Protein AF-D5P2F2-F1 (afdb_monomer)

Organism: NCBI:txid525368

Mean predicted aligned error: 14.51 Å

Solvent-accessible surface area (backbone atoms only — not comparable to full-atom values): 8956 Å² total; per-residue (Å²): 141,85,79,77,65,66,65,58,54,56,53,54,52,54,58,58,54,58,64,62,68,77,64,78,76,79,91,73,81,92,69,82,74,87,63,53,101,43,103,81,42,63,61,71,89,74,62,82,62,80,92,57,83,82,70,81,74,79,83,92,72,83,58,89,46,70,68,53,37,14,48,52,46,10,54,54,50,60,75,76,50,90,49,61,46,78,78,38,77,71,31,70,43,78,36,74,86,54,36,46,60,41,82,50,46,66,48,37,20,72,71,74,38,75,64,60,13,62,74,40,63,92,63,69,84,59,61,33,57,46,76,47,49,25,45,98,89,49,128

pLDDT: mean 80.66, std 14.07, range [43.12, 95.25]

Radius of gyration: 26.87 Å; Cα contacts (8 Å, |Δi|>4): 112; chains: 1; bounding box: 52×60×78 Å

InterPro domains:
  IPR055797 DUF7373, N-terminal [PF24088] (62-138)

Sequence (139 aa):
MTRRARPLVAVGAAVLAVTVACSTTVAGTAVKAPGTEGSDGVDLGLLDVGNFPTAPRTPLGIAGDAMNGGWAEGRRLASAVVGPWEVDADLVNYAQIDSGVVKDTDAVNAELGAPLGDALGGHNLIAGFSSSRHTDKGR

Foldseek 3Di:
DPDPPVVVVVVVVVVVVVVVVVPDDDPDDDDDDQFDDDPVSDDPVPDDPDPDDPDDDDDPDDLPDQLSQQQVVQVVVVVVDDAPCNVPVQQPAFPPLQWGKQRALVSVCVNVNPPPSVVCVVVDPRTHTGHDTDHPVGD

Secondary structure (DSSP, 8-state):
--SSSHHHHHHHHHHHHHHHHT--------------SSTTS--GGG---TTS--SPPPP----SSHHHHHHHHHHHHHTTS--HHHH-TT--EE-SSSSEE--SHHHHHHHH-TTTTGGGTTS-----EE--EEBTTB-

Structure (mmCIF, N/CA/C/O backbone):
data_AF-D5P2F2-F1
#
_entry.id   AF-D5P2F2-F1
#
loop_
_atom_site.group_PDB
_atom_site.id
_atom_site.type_symbol
_atom_site.label_atom_id
_atom_site.label_alt_id
_atom_site.label_comp_id
_atom_site.label_asym_id
_atom_site.label_entity_id
_atom_site.label_seq_id
_atom_site.pdbx_PDB_ins_code
_atom_site.Cartn_x
_atom_site.Cartn_y
_atom_site.Cartn_z
_atom_site.occupancy
_atom_site.B_iso_or_equiv
_atom_site.auth_seq_id
_atom_site.auth_comp_id
_atom_site.auth_asym_id
_atom_site.auth_atom_id
_atom_site.pdbx_PDB_model_num
ATOM 1 N N . MET A 1 1 ? -11.646 -39.936 58.696 1.00 43.12 1 MET A N 1
ATOM 2 C CA . MET A 1 1 ? -11.085 -39.205 57.536 1.00 43.12 1 MET A CA 1
ATOM 3 C C . MET A 1 1 ? -12.200 -38.910 56.522 1.00 43.12 1 MET A C 1
ATOM 5 O O . MET A 1 1 ? -12.376 -39.696 55.612 1.00 43.12 1 MET A O 1
ATOM 9 N N . THR A 1 2 ? -13.007 -37.847 56.667 1.00 52.09 2 THR A N 1
ATOM 10 C CA . THR A 1 2 ? -14.145 -37.588 55.732 1.00 52.09 2 THR A CA 1
ATOM 11 C C . THR A 1 2 ? -14.508 -36.101 55.541 1.00 52.09 2 THR A C 1
ATOM 13 O O . THR A 1 2 ? -15.616 -35.781 55.126 1.00 52.09 2 THR A O 1
ATOM 16 N N . ARG A 1 3 ? -13.600 -35.147 55.806 1.00 53.50 3 ARG A N 1
ATOM 17 C CA . ARG A 1 3 ? -13.905 -33.696 55.687 1.00 53.50 3 ARG A CA 1
ATOM 18 C C . ARG A 1 3 ? -13.285 -32.966 54.485 1.00 53.50 3 ARG A C 1
ATOM 20 O O . ARG A 1 3 ? -13.535 -31.779 54.328 1.00 53.50 3 ARG A O 1
ATOM 27 N N . ARG A 1 4 ? -12.535 -33.647 53.607 1.00 51.62 4 ARG A N 1
ATOM 28 C CA . ARG A 1 4 ? -11.854 -33.014 52.451 1.00 51.62 4 ARG A CA 1
ATOM 29 C C . ARG A 1 4 ? -12.618 -33.057 51.118 1.00 51.62 4 ARG A C 1
ATOM 31 O O . ARG A 1 4 ? -12.195 -32.395 50.183 1.00 51.62 4 ARG A O 1
ATOM 38 N N . ALA A 1 5 ? -13.743 -33.771 51.025 1.00 51.12 5 ALA A N 1
ATOM 39 C CA . ALA A 1 5 ? -14.496 -33.911 49.767 1.00 51.12 5 ALA A CA 1
ATOM 40 C C . ALA A 1 5 ? -15.486 -32.758 49.486 1.00 51.12 5 ALA A C 1
ATOM 42 O O . ALA A 1 5 ? -15.812 -32.487 48.336 1.00 51.12 5 ALA A O 1
ATOM 43 N N . ARG A 1 6 ? -15.944 -32.041 50.523 1.00 50.31 6 ARG A N 1
ATOM 44 C CA . ARG A 1 6 ? -16.920 -30.940 50.399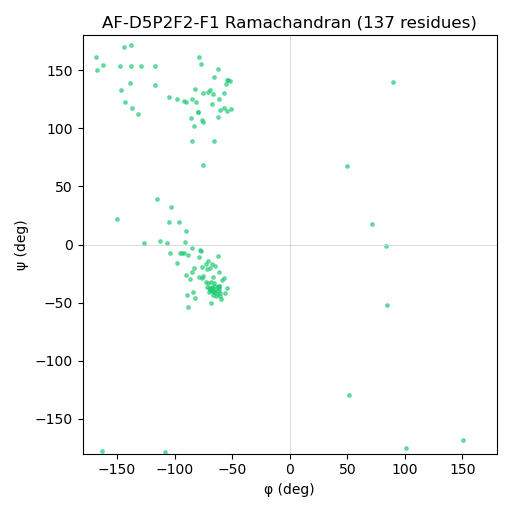 1.00 50.31 6 ARG A CA 1
ATOM 45 C C . ARG A 1 6 ? -16.432 -29.674 49.663 1.00 50.31 6 ARG A C 1
ATOM 47 O O . ARG A 1 6 ? -17.236 -29.134 48.909 1.00 50.31 6 ARG A O 1
ATOM 54 N N . PRO A 1 7 ? -15.184 -29.180 49.821 1.00 51.62 7 PRO A N 1
ATOM 55 C CA . PRO A 1 7 ? -14.770 -27.945 49.148 1.00 51.62 7 PRO A CA 1
ATOM 56 C C . PRO A 1 7 ? -14.493 -28.148 47.651 1.00 51.62 7 PRO A C 1
ATOM 58 O O . PRO A 1 7 ? -14.674 -27.223 46.870 1.00 51.62 7 PRO A O 1
ATOM 61 N N . LEU A 1 8 ? -14.115 -29.362 47.231 1.00 52.88 8 LEU A N 1
ATOM 62 C CA . LEU A 1 8 ? -13.812 -29.677 45.829 1.00 52.88 8 LEU A CA 1
ATOM 63 C C . LEU A 1 8 ? -15.070 -29.715 44.947 1.00 52.88 8 LEU A C 1
ATOM 65 O O . LEU A 1 8 ? -15.041 -29.246 43.814 1.00 52.88 8 LEU A O 1
ATOM 69 N N . VAL A 1 9 ? -16.192 -30.204 45.484 1.00 58.28 9 VAL A N 1
ATOM 70 C CA . VAL A 1 9 ? -17.476 -30.245 44.762 1.00 58.28 9 VAL A CA 1
ATOM 71 C C . VAL A 1 9 ? -18.059 -28.839 44.574 1.00 58.28 9 VAL A C 1
ATOM 73 O O . VAL A 1 9 ? -18.594 -28.532 43.512 1.00 58.28 9 VAL A O 1
ATOM 76 N N . ALA A 1 10 ? -17.910 -27.962 45.572 1.00 56.91 10 ALA A N 1
ATOM 77 C CA . ALA A 1 10 ? -18.403 -26.586 45.499 1.00 56.91 10 ALA A CA 1
ATOM 78 C C . ALA A 1 10 ? -17.632 -25.731 44.474 1.00 56.91 10 ALA A C 1
ATOM 80 O O . ALA A 1 10 ? -18.241 -24.949 43.747 1.00 56.91 10 ALA A O 1
ATOM 81 N N . VAL A 1 11 ? -16.310 -25.913 44.371 1.00 60.09 11 VAL A N 1
ATOM 82 C CA . VAL A 1 11 ? -15.475 -25.196 43.390 1.00 60.09 11 VAL A CA 1
ATOM 83 C C . VAL A 1 11 ? -15.760 -25.669 41.960 1.00 60.09 11 VAL A C 1
ATOM 85 O O . VAL A 1 11 ? -15.889 -24.841 41.062 1.00 60.09 11 VAL A O 1
ATOM 88 N N . GLY A 1 12 ? -15.935 -26.977 41.743 1.00 59.53 12 GLY A N 1
ATOM 89 C CA . GLY A 1 12 ? -16.270 -27.516 40.419 1.00 59.53 12 GLY A CA 1
ATOM 90 C C . GLY A 1 12 ? -17.616 -27.018 39.880 1.00 59.53 12 GLY A C 1
ATOM 91 O O . GLY A 1 12 ? -17.722 -26.672 38.704 1.00 59.53 12 GLY A O 1
ATOM 92 N N . ALA A 1 13 ? -18.629 -26.908 40.745 1.00 60.62 13 ALA A N 1
ATOM 93 C CA . ALA A 1 13 ? -19.944 -26.392 40.364 1.00 60.62 13 ALA A CA 1
ATOM 94 C C . ALA A 1 13 ? -19.914 -24.896 39.995 1.00 60.62 13 ALA A C 1
ATOM 96 O O . ALA A 1 13 ? -20.598 -24.480 39.061 1.00 60.62 13 ALA A O 1
ATOM 97 N N . ALA A 1 14 ? -19.094 -24.094 40.682 1.00 60.50 14 ALA A N 1
ATOM 98 C CA . ALA A 1 14 ? -18.948 -22.669 40.388 1.00 60.50 14 ALA A CA 1
ATOM 99 C C . ALA A 1 14 ? -18.265 -22.417 39.031 1.00 60.50 14 ALA A C 1
ATOM 101 O O . ALA A 1 14 ? -18.699 -21.547 38.280 1.00 60.50 14 ALA A O 1
ATOM 102 N N . VAL A 1 15 ? -17.246 -23.210 38.679 1.00 60.34 15 VAL A N 1
ATOM 103 C CA . VAL A 1 15 ? -16.547 -23.091 37.385 1.00 60.34 15 VAL A CA 1
ATOM 104 C C . VAL A 1 15 ? -17.468 -23.449 36.212 1.00 60.34 15 VAL A C 1
ATOM 106 O O . VAL A 1 15 ? -17.459 -22.752 35.201 1.00 60.34 15 VAL A O 1
ATOM 109 N N . LEU A 1 16 ? -18.312 -24.476 36.355 1.00 60.00 16 LEU A N 1
ATOM 110 C CA . LEU A 1 16 ? -19.293 -24.854 35.328 1.00 60.00 16 LEU A CA 1
ATOM 111 C C . LEU A 1 16 ? -20.419 -23.819 35.163 1.00 60.00 16 LEU A C 1
ATOM 113 O O . LEU A 1 16 ? -20.914 -23.627 34.058 1.00 60.00 16 LEU A O 1
ATOM 117 N N . ALA A 1 17 ? -20.822 -23.130 36.234 1.00 60.28 17 ALA A N 1
ATOM 118 C CA . ALA A 1 17 ? -21.858 -22.099 36.152 1.00 60.28 17 ALA A CA 1
ATOM 119 C C . ALA A 1 17 ? -21.381 -20.832 35.413 1.00 60.28 17 ALA A C 1
ATOM 121 O O . ALA A 1 17 ? -22.165 -20.199 34.706 1.00 60.28 17 ALA A O 1
ATOM 122 N N . VAL A 1 18 ? -20.095 -20.479 35.533 1.00 60.09 18 VAL A N 1
ATOM 123 C CA . VAL A 1 18 ? -19.513 -19.294 34.875 1.00 60.09 18 VAL A CA 1
ATOM 124 C C . VAL A 1 18 ? -19.343 -19.498 33.364 1.00 60.09 18 VAL A C 1
ATOM 126 O O . VAL A 1 18 ? -19.514 -18.550 32.604 1.00 60.09 18 VAL A O 1
ATOM 129 N N . THR A 1 19 ? -19.076 -20.721 32.893 1.00 60.25 19 THR A N 1
ATOM 130 C CA . THR A 1 19 ? -18.881 -20.982 31.453 1.00 60.25 19 THR A CA 1
ATOM 131 C C . THR A 1 19 ? -20.186 -21.001 30.653 1.00 60.25 19 THR A C 1
ATOM 133 O O . THR A 1 19 ? -20.189 -20.625 29.482 1.00 60.25 19 THR A O 1
ATOM 136 N N . VAL A 1 20 ? -21.313 -21.372 31.271 1.00 59.41 20 VAL A N 1
ATOM 137 C CA . VAL A 1 20 ? -22.633 -21.380 30.608 1.00 59.41 20 VAL A CA 1
ATOM 138 C C . VAL A 1 20 ? -23.234 -19.969 30.521 1.00 59.41 20 VAL A C 1
ATOM 140 O O . VAL A 1 20 ? -23.960 -19.663 29.579 1.00 59.41 20 VAL A O 1
ATOM 143 N N . ALA A 1 21 ? -22.887 -19.068 31.445 1.00 56.28 21 ALA A N 1
ATOM 144 C CA . ALA A 1 21 ? -23.433 -17.709 31.482 1.00 56.28 21 ALA A CA 1
ATOM 145 C C . ALA A 1 21 ? -22.918 -16.783 30.360 1.00 56.28 21 ALA A C 1
ATOM 147 O O . ALA A 1 21 ? -23.579 -15.801 30.033 1.00 56.28 21 ALA A O 1
ATOM 148 N N . CYS A 1 22 ? -21.770 -17.087 29.747 1.00 61.09 22 CYS A N 1
ATOM 149 C CA . CYS A 1 22 ? -21.187 -16.266 28.678 1.00 61.09 22 CYS A CA 1
ATOM 150 C C . CYS A 1 22 ? -21.621 -16.673 27.258 1.00 61.09 22 CYS A C 1
ATOM 152 O O . CYS A 1 22 ? -21.152 -16.077 26.294 1.00 61.09 22 CYS A O 1
ATOM 154 N N . SER A 1 23 ? -22.491 -17.678 27.107 1.00 58.16 23 SER A N 1
ATOM 155 C CA . SER A 1 23 ? -22.932 -18.195 25.799 1.00 58.16 23 SER A CA 1
ATOM 156 C C . SER A 1 23 ? -24.427 -17.976 25.546 1.00 58.16 23 SER A C 1
ATOM 158 O O . SER A 1 23 ? -25.117 -18.820 24.976 1.00 58.16 23 SER A O 1
ATOM 160 N N . THR A 1 24 ? -24.952 -16.817 25.946 1.00 64.12 24 THR A N 1
ATOM 161 C CA . THR A 1 24 ? -26.302 -16.413 25.550 1.00 64.12 24 THR A CA 1
ATOM 162 C C . THR A 1 24 ? -26.282 -15.964 24.089 1.00 64.12 24 THR A C 1
ATOM 164 O O . THR A 1 24 ? -25.790 -14.895 23.737 1.00 64.12 24 THR A O 1
ATOM 167 N N . THR A 1 25 ? -26.810 -16.805 23.203 1.00 66.19 25 THR A N 1
ATOM 168 C CA . THR A 1 25 ? -27.133 -16.390 21.836 1.00 66.19 25 THR A CA 1
ATOM 169 C C . THR A 1 25 ? -28.569 -15.883 21.831 1.00 66.19 25 THR A C 1
ATOM 171 O O . THR A 1 25 ? -29.495 -16.584 22.240 1.00 66.19 25 THR A O 1
ATOM 174 N N . VAL A 1 26 ? -28.774 -14.636 21.412 1.00 70.94 26 VAL A N 1
ATOM 175 C CA . VAL A 1 26 ? -30.121 -14.143 21.118 1.00 70.94 26 VAL A CA 1
ATOM 176 C C . VAL A 1 26 ? -30.474 -14.666 19.734 1.00 70.94 26 VAL A C 1
ATOM 178 O O . VAL A 1 26 ? -29.835 -14.296 18.750 1.00 70.94 26 VAL A O 1
ATOM 181 N N . ALA A 1 27 ? -31.467 -15.551 19.653 1.00 74.06 27 ALA A N 1
ATOM 182 C CA . ALA A 1 27 ? -32.031 -15.945 18.371 1.00 74.06 27 ALA A CA 1
ATOM 183 C C . ALA A 1 27 ? -32.644 -14.699 17.715 1.00 74.06 27 ALA A C 1
ATOM 185 O O . ALA A 1 27 ? -33.642 -14.161 18.191 1.00 74.06 27 ALA A O 1
ATOM 186 N N . GLY A 1 28 ? -32.018 -14.220 16.646 1.00 73.31 28 GLY A N 1
ATOM 187 C CA . GLY A 1 28 ? -32.466 -13.060 15.893 1.00 73.31 28 GLY A CA 1
ATOM 188 C C . GLY A 1 28 ? -32.122 -13.237 14.425 1.00 73.31 28 GLY A C 1
ATOM 189 O O . GLY A 1 28 ? -31.009 -13.622 14.076 1.00 73.31 28 GLY A O 1
ATOM 190 N N . THR A 1 29 ? -33.085 -12.975 13.550 1.00 75.75 29 THR A N 1
ATOM 191 C CA . THR A 1 29 ? -32.822 -12.812 12.121 1.00 75.75 29 THR A CA 1
ATOM 192 C C . THR A 1 29 ? -32.417 -11.366 11.886 1.00 75.75 29 THR A C 1
ATOM 194 O O . THR A 1 29 ? -33.168 -10.465 12.258 1.00 75.75 29 THR A O 1
ATOM 197 N N . ALA A 1 30 ? -31.255 -11.125 11.277 1.00 73.06 30 ALA A N 1
ATOM 198 C CA . ALA A 1 30 ? -30.870 -9.777 10.875 1.00 73.06 30 ALA A CA 1
ATOM 199 C C . ALA A 1 30 ? -31.903 -9.235 9.873 1.00 73.06 30 ALA A C 1
ATOM 201 O O . ALA A 1 30 ? -32.071 -9.785 8.785 1.00 73.06 30 ALA A O 1
ATOM 202 N N . VAL A 1 31 ? -32.612 -8.172 10.250 1.00 74.94 31 VAL A N 1
ATOM 203 C CA . VAL A 1 31 ? -33.533 -7.451 9.366 1.00 74.94 31 VAL A CA 1
ATOM 204 C C . VAL A 1 31 ? -32.841 -6.155 8.968 1.00 74.94 31 VAL A C 1
ATOM 206 O O . VAL A 1 31 ? -32.375 -5.420 9.838 1.00 74.94 31 VAL A O 1
ATOM 209 N N . LYS A 1 32 ? -32.745 -5.874 7.661 1.00 65.31 32 LYS A N 1
ATOM 210 C CA . LYS A 1 32 ? -32.274 -4.562 7.195 1.00 65.31 32 LYS A CA 1
ATOM 211 C C . LYS A 1 32 ? -33.180 -3.486 7.785 1.00 65.31 32 LYS A C 1
ATOM 213 O O . LYS A 1 32 ? -34.401 -3.591 7.670 1.00 65.31 32 LYS A O 1
ATOM 218 N N . ALA A 1 33 ? -32.585 -2.458 8.386 1.00 68.00 33 ALA A N 1
ATOM 219 C CA . ALA A 1 33 ? -33.330 -1.259 8.738 1.00 68.00 33 ALA A CA 1
ATOM 220 C C . ALA A 1 33 ? -34.048 -0.729 7.478 1.00 68.00 33 ALA A C 1
ATOM 222 O O . ALA A 1 33 ? -33.475 -0.820 6.385 1.00 68.00 33 ALA A O 1
ATOM 223 N N . PRO A 1 34 ? -35.291 -0.224 7.587 1.00 68.62 34 PRO A N 1
ATOM 224 C CA . PRO A 1 34 ? -35.951 0.447 6.473 1.00 68.62 34 PRO A CA 1
ATOM 225 C C . PRO A 1 34 ? -35.039 1.574 5.975 1.00 68.62 34 PRO A C 1
ATOM 227 O O . PRO A 1 34 ? -34.730 2.484 6.738 1.00 68.62 34 PRO A O 1
ATOM 230 N N . GLY A 1 35 ? -34.541 1.472 4.741 1.00 63.34 35 GLY A N 1
ATOM 231 C CA . GLY A 1 35 ? -33.611 2.460 4.196 1.00 63.34 35 GLY A CA 1
ATOM 232 C C . GLY A 1 35 ? -34.298 3.812 4.020 1.00 63.34 35 GLY A C 1
ATOM 233 O O . GLY A 1 35 ? -35.376 3.882 3.430 1.00 63.34 35 GLY A O 1
ATOM 234 N N . THR A 1 36 ? -33.688 4.877 4.529 1.00 65.50 36 THR A N 1
ATOM 235 C CA . THR A 1 36 ? -34.007 6.262 4.165 1.00 65.50 36 THR A CA 1
ATOM 236 C C . THR A 1 36 ? -33.400 6.600 2.799 1.00 65.50 36 THR A C 1
ATOM 238 O O . THR A 1 36 ? -32.457 5.950 2.345 1.00 65.50 36 THR A O 1
ATOM 241 N N . GLU A 1 37 ? -33.992 7.576 2.102 1.00 60.31 37 GLU A N 1
ATOM 242 C CA . GLU A 1 37 ? -33.661 7.935 0.715 1.00 60.31 37 GLU A CA 1
ATOM 243 C C . GLU A 1 37 ? -32.231 8.498 0.581 1.00 60.31 37 GLU A C 1
ATOM 245 O O . GLU A 1 37 ? -31.994 9.699 0.663 1.00 60.31 37 GLU A O 1
ATOM 250 N N . GLY A 1 38 ? -31.268 7.605 0.361 1.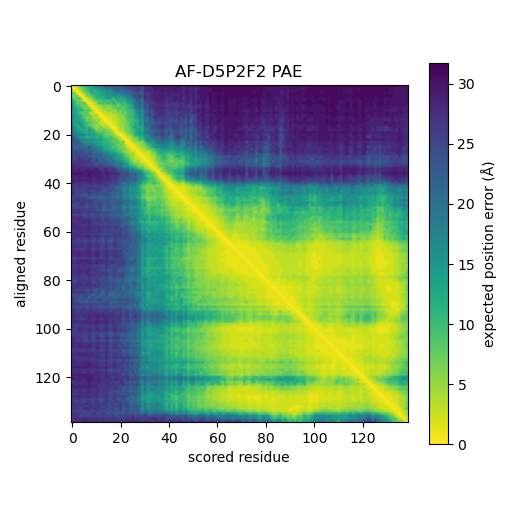00 59.59 38 GLY A N 1
ATOM 251 C CA . GLY A 1 38 ? -29.909 7.884 -0.101 1.00 59.59 38 GLY A CA 1
ATOM 252 C C . GLY A 1 38 ? -29.592 6.989 -1.298 1.00 59.59 38 GLY A C 1
ATOM 253 O O . GLY A 1 38 ? -30.175 5.913 -1.438 1.00 59.59 38 GLY A O 1
ATOM 254 N N . SER A 1 39 ? -28.685 7.408 -2.184 1.00 63.38 39 SER A N 1
ATOM 255 C CA . SER A 1 39 ? -28.402 6.701 -3.447 1.00 63.38 39 SER A CA 1
ATOM 256 C C . SER A 1 39 ? -27.860 5.269 -3.287 1.00 63.38 39 SER A C 1
ATOM 258 O O . SER A 1 39 ? -27.792 4.538 -4.271 1.00 63.38 39 SER A O 1
ATOM 260 N N . ASP A 1 40 ? -27.502 4.858 -2.069 1.00 70.31 40 ASP A N 1
ATOM 261 C CA . ASP A 1 40 ? -27.038 3.518 -1.688 1.00 70.31 40 ASP A CA 1
ATOM 262 C C . ASP A 1 40 ? -27.830 2.891 -0.514 1.00 70.31 40 ASP A C 1
ATOM 264 O O . ASP A 1 40 ? -27.539 1.766 -0.101 1.00 70.31 40 ASP A O 1
ATOM 268 N N . GLY A 1 41 ? -28.850 3.586 0.011 1.00 71.31 41 GLY A N 1
ATOM 269 C CA . GLY A 1 41 ? -29.644 3.148 1.164 1.00 71.31 41 GLY A CA 1
ATOM 270 C C . GLY A 1 41 ? -28.915 3.192 2.515 1.00 71.31 41 GLY A C 1
ATOM 271 O O . GLY A 1 41 ? -29.369 2.531 3.453 1.00 71.31 41 GLY A O 1
ATOM 272 N N . VAL A 1 42 ? -27.797 3.922 2.625 1.00 76.19 42 VAL A N 1
ATOM 273 C CA . VAL A 1 42 ? -27.061 4.125 3.882 1.00 76.19 42 VAL A CA 1
ATOM 274 C C . VAL A 1 42 ? -27.547 5.393 4.588 1.00 76.19 42 VAL A C 1
ATOM 276 O O . VAL A 1 42 ? -27.472 6.494 4.047 1.00 76.19 42 VAL A O 1
ATOM 279 N N . ASP A 1 43 ? -27.993 5.252 5.837 1.00 77.69 43 ASP A N 1
ATOM 280 C CA . ASP A 1 43 ? -28.260 6.392 6.715 1.00 77.69 43 ASP A CA 1
ATOM 281 C C . ASP A 1 43 ? -26.953 6.856 7.377 1.00 77.69 43 ASP A C 1
ATOM 283 O O . ASP A 1 43 ? -26.464 6.247 8.332 1.00 77.69 43 ASP A O 1
ATOM 287 N N . LEU A 1 44 ? -26.378 7.946 6.862 1.00 77.44 44 LEU A N 1
ATOM 288 C CA . LEU A 1 44 ? -25.139 8.529 7.387 1.00 77.44 44 LEU A CA 1
ATOM 289 C C . LEU A 1 44 ? -25.268 8.997 8.847 1.00 77.44 44 LEU A C 1
ATOM 291 O O . LEU A 1 44 ? -24.259 9.065 9.544 1.00 77.44 44 LEU A O 1
ATOM 295 N N . GLY A 1 45 ? -26.483 9.301 9.323 1.00 80.56 45 GLY A N 1
ATOM 296 C CA . GLY A 1 45 ? -26.738 9.712 10.706 1.00 80.56 45 GLY A CA 1
ATOM 297 C C . GLY A 1 45 ? -26.615 8.571 11.719 1.00 80.56 45 GLY A C 1
ATOM 298 O O . GLY A 1 45 ? -26.476 8.833 12.912 1.00 80.56 45 GLY A O 1
ATOM 299 N N . LEU A 1 46 ? -26.635 7.318 11.251 1.00 81.69 46 LEU A N 1
ATOM 300 C CA . LEU A 1 46 ? -26.410 6.124 12.071 1.00 81.69 46 LEU A CA 1
ATOM 301 C C . LEU A 1 46 ? -24.940 5.681 12.105 1.00 81.69 46 LEU A C 1
ATOM 303 O O . LEU A 1 46 ? -24.604 4.760 12.850 1.00 81.69 46 LEU A O 1
ATOM 307 N N . LEU A 1 47 ? -24.063 6.298 11.307 1.00 84.69 47 LEU A N 1
ATOM 308 C CA . LEU A 1 47 ? -22.642 5.966 11.304 1.00 84.69 47 LEU A CA 1
ATOM 309 C C . LEU A 1 47 ? -21.944 6.633 12.493 1.00 84.69 47 LEU A C 1
ATOM 311 O O . LEU A 1 47 ? -21.814 7.855 12.553 1.00 84.69 47 LEU A O 1
ATOM 315 N N . ASP A 1 48 ? -21.451 5.817 13.421 1.00 88.31 48 ASP A N 1
ATOM 316 C CA . ASP A 1 48 ? -20.568 6.276 14.489 1.00 88.31 48 ASP A CA 1
ATOM 317 C C . ASP A 1 48 ? -19.119 6.288 13.993 1.00 88.31 48 ASP A C 1
ATOM 319 O O . ASP A 1 48 ? -18.492 5.250 13.772 1.00 88.31 48 ASP A O 1
ATOM 323 N N . VAL A 1 49 ? -18.594 7.492 13.798 1.00 86.88 49 VAL A N 1
ATOM 324 C CA . VAL A 1 49 ? -17.205 7.736 13.392 1.00 86.88 49 VAL A CA 1
ATOM 325 C C . VAL A 1 49 ? -16.244 7.768 14.584 1.00 86.88 49 VAL A C 1
ATOM 327 O O . VAL A 1 49 ? -15.043 7.935 14.391 1.00 86.88 49 VAL A O 1
ATOM 330 N N . GLY A 1 50 ? -16.728 7.646 15.822 1.00 89.12 50 GLY A N 1
ATOM 331 C CA . GLY A 1 50 ? -15.920 7.769 17.029 1.00 89.12 50 GLY A CA 1
ATOM 332 C C . GLY A 1 50 ? -15.083 9.053 17.041 1.00 89.12 50 GLY A C 1
ATOM 333 O O . GLY A 1 50 ? -15.578 10.149 16.789 1.00 89.12 50 GLY A O 1
ATOM 334 N N . ASN A 1 51 ? -13.782 8.909 17.302 1.00 88.06 51 ASN A N 1
ATOM 335 C CA . ASN A 1 51 ? -12.831 10.026 17.321 1.00 88.06 51 ASN A CA 1
ATOM 336 C C . ASN A 1 51 ? -12.175 10.304 15.954 1.00 88.06 51 ASN A C 1
ATOM 338 O O . ASN A 1 51 ? -11.191 11.047 15.892 1.00 88.06 51 ASN A O 1
ATOM 342 N N . PHE A 1 52 ? -12.663 9.707 14.860 1.00 82.50 52 PHE A N 1
ATOM 343 C CA . PHE A 1 52 ? -12.091 9.948 13.539 1.00 82.50 52 PHE A CA 1
ATOM 344 C C . PHE A 1 52 ? -12.520 11.323 12.996 1.00 82.50 52 PHE A C 1
ATOM 346 O O . PHE A 1 52 ? -13.711 11.644 12.996 1.00 82.50 52 PHE A O 1
ATOM 353 N N . PRO A 1 53 ? -11.579 12.153 12.502 1.00 84.19 53 PRO A N 1
ATOM 354 C CA . PRO A 1 53 ? -11.921 13.425 11.879 1.00 84.19 53 PRO A CA 1
ATOM 355 C C . PRO A 1 53 ? -12.798 13.211 10.642 1.00 84.19 53 PRO A C 1
ATOM 357 O O . PRO A 1 53 ? -12.409 12.503 9.716 1.00 84.19 53 PRO A O 1
ATOM 360 N N . THR A 1 54 ? -13.958 13.861 10.603 1.00 86.25 54 THR A N 1
ATOM 361 C CA . THR A 1 54 ? -14.878 13.827 9.451 1.00 86.25 54 THR A CA 1
ATOM 362 C C . THR A 1 54 ? -14.744 15.041 8.540 1.00 86.25 54 THR A C 1
ATOM 364 O O . THR A 1 54 ? -15.203 15.019 7.399 1.00 86.25 54 THR A O 1
ATOM 367 N N . ALA A 1 55 ? -14.095 16.105 9.018 1.00 89.12 55 ALA A N 1
ATOM 368 C CA . ALA A 1 55 ? -13.778 17.259 8.193 1.00 89.12 55 ALA A CA 1
ATOM 369 C C . ALA A 1 55 ? -12.710 16.882 7.149 1.00 89.12 55 ALA A C 1
ATOM 371 O O . ALA A 1 55 ? -11.685 16.293 7.514 1.00 89.12 55 ALA A O 1
ATOM 372 N N . PRO A 1 56 ? -12.893 17.250 5.867 1.00 84.00 56 PRO A N 1
ATOM 373 C CA . PRO A 1 56 ? -11.857 1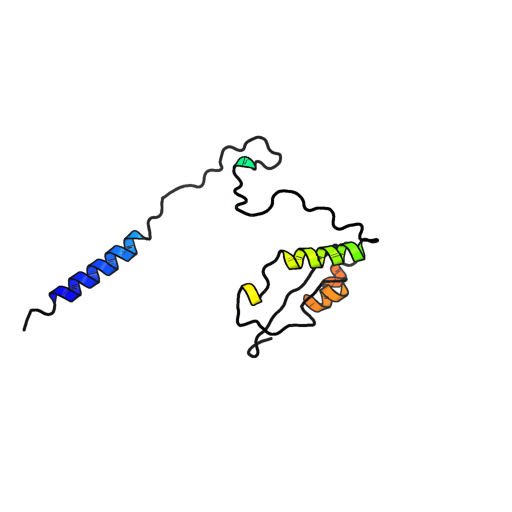7.071 4.862 1.00 84.00 56 PRO A CA 1
ATOM 374 C C . PRO A 1 56 ? -10.556 17.748 5.291 1.00 84.00 56 PRO A C 1
ATOM 376 O O . PRO A 1 56 ? -10.555 18.878 5.786 1.00 84.00 56 PRO A O 1
ATOM 379 N N . ARG A 1 57 ? -9.426 17.073 5.068 1.00 83.12 57 ARG A N 1
ATOM 380 C CA . ARG A 1 57 ? -8.111 17.684 5.281 1.00 83.12 57 ARG A CA 1
ATOM 381 C C . ARG A 1 57 ? -7.915 18.884 4.351 1.00 83.12 57 ARG A C 1
ATOM 383 O O . ARG A 1 57 ? -8.385 18.875 3.213 1.00 83.12 57 ARG A O 1
ATOM 390 N N . THR A 1 58 ? -7.122 19.860 4.787 1.00 90.62 58 THR A N 1
ATOM 391 C CA . THR A 1 58 ? -6.609 20.911 3.896 1.00 90.62 58 THR A CA 1
ATOM 392 C C . THR A 1 58 ? -5.882 20.279 2.698 1.00 90.62 58 THR A C 1
ATOM 394 O O . THR A 1 58 ? -5.174 19.276 2.889 1.00 90.62 58 THR A O 1
ATOM 397 N N . PRO A 1 59 ? -6.021 20.839 1.478 1.00 85.69 59 PRO A N 1
ATOM 398 C CA . PRO A 1 59 ? -5.311 20.350 0.303 1.00 85.69 59 PRO A CA 1
ATOM 399 C C . PRO A 1 59 ? -3.802 20.236 0.539 1.00 85.69 59 PRO A C 1
ATOM 401 O O . PRO A 1 59 ? -3.191 21.100 1.163 1.00 85.69 59 PRO A O 1
ATOM 404 N N . LEU A 1 60 ? -3.198 19.175 0.000 1.00 83.12 60 LEU A N 1
ATOM 405 C CA . LEU A 1 60 ? -1.762 18.895 0.119 1.00 83.12 60 LEU A CA 1
ATOM 406 C C . LEU A 1 60 ? -0.879 19.737 -0.820 1.00 83.12 60 LEU A C 1
ATOM 408 O O . LEU A 1 60 ? 0.343 19.646 -0.749 1.00 83.12 60 LEU A O 1
ATOM 412 N N . GLY A 1 61 ? -1.486 20.546 -1.690 1.00 89.06 61 GLY A N 1
ATOM 413 C CA . GLY A 1 61 ? -0.812 21.263 -2.773 1.00 89.06 61 GLY A CA 1
ATOM 414 C C . GLY A 1 61 ? -0.993 20.583 -4.133 1.00 89.06 61 GLY A C 1
ATOM 415 O O . GLY A 1 61 ? -1.748 19.620 -4.265 1.00 89.06 61 GLY A O 1
ATOM 416 N N . ILE A 1 62 ? -0.320 21.114 -5.158 1.00 91.50 62 ILE A N 1
ATOM 417 C CA . ILE A 1 62 ? -0.342 20.584 -6.529 1.00 91.50 62 ILE A CA 1
ATOM 418 C C . ILE A 1 62 ? 0.895 19.708 -6.735 1.00 91.50 62 ILE A C 1
ATOM 420 O O . ILE A 1 62 ? 2.015 20.170 -6.538 1.00 91.50 62 ILE A O 1
ATOM 424 N N . ALA A 1 63 ? 0.697 18.458 -7.159 1.00 91.69 63 ALA A N 1
ATOM 425 C CA . ALA A 1 63 ? 1.777 17.479 -7.314 1.00 91.69 63 ALA A CA 1
ATOM 426 C C . ALA A 1 63 ? 2.647 17.668 -8.576 1.00 91.69 63 ALA A C 1
ATOM 428 O O . ALA A 1 63 ? 3.637 16.966 -8.750 1.00 91.69 63 ALA A O 1
ATOM 429 N N . GLY A 1 64 ? 2.288 18.601 -9.461 1.00 93.81 64 GLY A N 1
ATOM 430 C CA . GLY A 1 64 ? 2.996 18.889 -10.714 1.00 93.81 64 GLY A CA 1
ATOM 431 C C . GLY A 1 64 ? 2.588 17.966 -11.863 1.00 93.81 64 GLY A C 1
ATOM 432 O O . GLY A 1 64 ? 2.165 18.453 -12.907 1.00 93.81 64 GLY A O 1
ATOM 433 N N . ASP A 1 65 ? 2.634 16.652 -11.648 1.00 92.19 65 ASP A N 1
ATOM 434 C CA . ASP A 1 65 ? 2.198 15.639 -12.615 1.00 92.19 65 ASP A CA 1
ATOM 435 C C . ASP A 1 65 ? 1.534 14.428 -11.930 1.00 92.19 65 ASP A C 1
ATOM 437 O O . ASP A 1 65 ? 1.538 14.296 -10.701 1.00 92.19 65 ASP A O 1
ATOM 441 N N . ALA A 1 66 ? 0.923 13.552 -12.734 1.00 89.00 66 ALA A N 1
ATOM 442 C CA . ALA A 1 66 ? 0.189 12.386 -12.244 1.00 89.00 66 ALA A CA 1
ATOM 443 C C . ALA A 1 66 ? 1.092 11.352 -11.550 1.00 89.00 66 ALA A C 1
ATOM 445 O O . ALA A 1 66 ? 0.659 10.730 -10.585 1.00 89.00 66 ALA A O 1
ATOM 446 N N . MET A 1 67 ? 2.342 11.197 -11.994 1.00 89.81 67 MET A N 1
ATOM 447 C CA . MET A 1 67 ? 3.292 10.246 -11.412 1.00 89.81 67 MET A CA 1
ATOM 448 C C . MET A 1 67 ? 3.695 10.686 -10.000 1.00 89.81 67 MET A C 1
ATOM 450 O O . MET A 1 67 ? 3.569 9.926 -9.039 1.00 89.81 67 MET A O 1
ATOM 454 N N . ASN A 1 68 ? 4.097 11.947 -9.846 1.00 92.25 68 ASN A N 1
ATOM 455 C CA . ASN A 1 68 ? 4.397 12.555 -8.555 1.00 92.25 68 ASN A CA 1
ATOM 456 C C . ASN A 1 68 ? 3.167 12.567 -7.636 1.00 92.25 68 ASN A C 1
ATOM 458 O O . ASN A 1 68 ? 3.294 12.304 -6.436 1.00 92.25 68 ASN A O 1
ATOM 462 N N . GLY A 1 69 ? 1.976 12.807 -8.196 1.00 92.81 69 GLY A N 1
ATOM 463 C CA . GLY A 1 69 ? 0.701 12.692 -7.486 1.00 92.81 69 GLY A CA 1
ATOM 464 C C . GLY A 1 69 ? 0.457 11.282 -6.950 1.00 92.81 69 GLY A C 1
ATOM 465 O O . GLY A 1 69 ? 0.163 11.120 -5.766 1.00 92.81 69 GLY A O 1
ATOM 466 N N . GLY A 1 70 ? 0.671 10.265 -7.783 1.00 92.94 70 GLY A N 1
ATOM 467 C CA . GLY A 1 70 ? 0.566 8.860 -7.404 1.00 92.94 70 GLY A CA 1
ATOM 468 C C . GLY A 1 70 ? 1.532 8.467 -6.293 1.00 92.94 70 GLY A C 1
ATOM 469 O O . GLY A 1 70 ? 1.153 7.809 -5.324 1.00 92.94 70 GLY A O 1
ATOM 470 N N . TRP A 1 71 ? 2.777 8.943 -6.358 1.00 94.06 71 TRP A N 1
ATOM 471 C CA . TRP A 1 71 ? 3.749 8.687 -5.298 1.00 94.06 71 TRP A CA 1
ATOM 472 C C . TRP A 1 71 ? 3.396 9.398 -3.989 1.00 94.06 71 TRP A C 1
ATOM 474 O O . TRP A 1 71 ? 3.648 8.866 -2.905 1.00 94.06 71 TRP A O 1
ATOM 484 N N . ALA A 1 72 ? 2.878 10.626 -4.053 1.00 93.88 72 ALA A N 1
ATOM 485 C CA . ALA A 1 72 ? 2.407 11.338 -2.869 1.00 93.88 72 ALA A CA 1
ATOM 486 C C . ALA A 1 72 ? 1.228 10.594 -2.225 1.00 93.88 72 ALA A C 1
ATOM 488 O O . ALA A 1 72 ? 1.217 10.403 -1.008 1.00 93.88 72 ALA A O 1
ATOM 489 N N . GLU A 1 73 ? 0.298 10.101 -3.042 1.00 93.44 73 GLU A N 1
ATOM 490 C CA . GLU A 1 73 ? -0.838 9.312 -2.577 1.00 93.44 73 GLU A CA 1
ATOM 491 C C . GLU A 1 73 ? -0.410 7.968 -1.979 1.00 93.44 73 GLU A C 1
ATOM 493 O O . GLU A 1 73 ? -0.879 7.618 -0.901 1.00 93.44 73 GLU A O 1
ATOM 498 N N . GLY A 1 74 ? 0.555 7.262 -2.577 1.00 94.81 74 GLY A N 1
ATOM 499 C CA . GLY A 1 74 ? 1.113 6.031 -2.004 1.00 94.81 74 GLY A CA 1
ATOM 500 C C . GLY A 1 74 ? 1.672 6.234 -0.588 1.00 94.81 74 GLY A C 1
ATOM 501 O O . GLY A 1 74 ? 1.400 5.442 0.313 1.00 94.81 74 GLY A O 1
ATOM 502 N N . ARG A 1 75 ? 2.374 7.351 -0.342 1.00 93.44 75 ARG A N 1
ATOM 503 C CA . ARG A 1 75 ? 2.858 7.716 1.008 1.00 93.44 75 ARG A CA 1
ATOM 504 C C . ARG A 1 75 ? 1.716 8.073 1.955 1.00 93.44 75 ARG A C 1
ATOM 506 O O . ARG A 1 75 ? 1.776 7.745 3.137 1.00 93.44 75 ARG A O 1
ATOM 513 N N . ARG A 1 76 ? 0.678 8.749 1.450 1.00 92.44 76 ARG A N 1
ATOM 514 C CA . ARG A 1 76 ? -0.516 9.074 2.237 1.00 92.44 76 ARG A CA 1
ATOM 515 C C . ARG A 1 76 ? -1.244 7.798 2.665 1.00 92.44 76 ARG A C 1
ATOM 517 O O . ARG A 1 76 ? -1.607 7.693 3.833 1.00 92.44 76 ARG A O 1
ATOM 524 N N . LEU A 1 77 ? -1.414 6.834 1.761 1.00 93.06 77 LEU A N 1
ATOM 525 C CA . LEU A 1 77 ? -2.009 5.531 2.061 1.00 93.06 77 LEU A CA 1
ATOM 526 C C . LEU A 1 77 ? -1.197 4.767 3.108 1.00 93.06 77 LEU A C 1
ATOM 528 O O . LEU A 1 77 ? -1.782 4.288 4.073 1.00 93.06 77 LEU A O 1
ATOM 532 N N . ALA A 1 78 ? 0.135 4.749 2.992 1.00 92.94 78 ALA A N 1
ATOM 533 C CA . ALA A 1 78 ? 1.005 4.093 3.969 1.00 92.94 78 ALA A CA 1
ATOM 534 C C . ALA A 1 78 ? 0.824 4.627 5.405 1.00 92.94 78 ALA A C 1
ATOM 536 O O . ALA A 1 78 ? 1.017 3.886 6.358 1.00 92.94 78 ALA A O 1
ATOM 537 N N . SER A 1 79 ? 0.423 5.895 5.574 1.00 89.25 79 SER A N 1
ATOM 538 C CA . SER A 1 79 ? 0.137 6.475 6.900 1.00 89.25 79 SER A CA 1
ATOM 539 C C . SER A 1 79 ? -1.229 6.101 7.489 1.00 89.25 79 SER A C 1
ATOM 541 O O . SER A 1 79 ? -1.496 6.406 8.647 1.00 89.25 79 SER A O 1
ATOM 543 N N . ALA A 1 80 ? -2.107 5.494 6.691 1.00 89.88 80 ALA A N 1
ATOM 544 C CA . ALA A 1 80 ? -3.475 5.145 7.067 1.00 89.88 80 ALA A CA 1
ATOM 545 C C . ALA A 1 80 ? -3.705 3.626 7.159 1.00 89.88 80 ALA A C 1
ATOM 547 O O . ALA A 1 80 ? -4.836 3.196 7.380 1.00 89.88 80 ALA A O 1
ATOM 548 N N . VAL A 1 81 ? -2.659 2.820 6.965 1.00 91.62 81 VAL A N 1
ATOM 549 C CA . VAL A 1 81 ? -2.715 1.357 7.008 1.00 91.62 81 VAL A CA 1
ATOM 550 C C . VAL A 1 81 ? -1.849 0.862 8.154 1.00 91.62 81 VAL A C 1
ATOM 552 O O . VAL A 1 81 ? -0.741 1.351 8.350 1.00 91.62 81 VAL A O 1
ATOM 555 N N . VAL A 1 82 ? -2.367 -0.122 8.886 1.00 93.38 82 VAL A N 1
ATOM 556 C CA . VAL A 1 82 ? -1.638 -0.798 9.960 1.00 93.38 82 VAL A CA 1
ATOM 557 C C . VAL A 1 82 ? -0.482 -1.596 9.354 1.00 93.38 82 VAL A C 1
ATOM 559 O O . VAL A 1 82 ? -0.699 -2.465 8.506 1.00 93.38 82 VAL A O 1
ATOM 562 N N . GLY A 1 83 ? 0.744 -1.290 9.770 1.00 92.12 83 GLY A N 1
ATOM 563 C CA . GLY A 1 83 ? 1.953 -1.979 9.333 1.00 92.12 83 GLY A CA 1
ATOM 564 C C . GLY A 1 83 ? 2.160 -3.318 10.053 1.00 92.12 83 GLY A C 1
ATOM 565 O O . GLY A 1 83 ? 1.627 -3.526 11.145 1.00 92.12 83 GLY A O 1
ATOM 566 N N . PRO A 1 84 ? 2.989 -4.230 9.508 1.00 93.00 84 PRO A N 1
ATOM 567 C CA . PRO A 1 84 ? 3.230 -5.533 10.133 1.00 93.00 84 PRO A CA 1
ATOM 568 C C . PRO A 1 84 ? 3.707 -5.456 11.594 1.00 93.00 84 PRO A C 1
ATOM 570 O O . PRO A 1 84 ? 3.259 -6.238 12.425 1.00 93.00 84 PRO A O 1
ATOM 573 N N . TRP A 1 85 ? 4.547 -4.471 11.932 1.00 91.38 85 TRP A N 1
ATOM 574 C CA . TRP A 1 85 ? 5.084 -4.268 13.288 1.00 91.38 85 TRP A CA 1
ATOM 575 C C . TRP A 1 85 ? 4.041 -3.797 14.312 1.00 91.38 85 TRP A C 1
ATOM 577 O O . TRP A 1 85 ? 4.259 -3.902 15.515 1.00 91.38 85 TRP A O 1
ATOM 587 N N . GLU A 1 86 ? 2.921 -3.237 13.850 1.00 93.12 86 GLU A N 1
ATOM 588 C CA . GLU A 1 86 ? 1.806 -2.832 14.715 1.00 93.12 86 GLU A CA 1
ATOM 589 C C . GLU A 1 86 ? 0.888 -4.018 15.033 1.00 93.12 86 GLU A C 1
ATOM 591 O O . GLU A 1 86 ? 0.159 -3.983 16.023 1.00 93.12 86 GLU A O 1
ATOM 596 N N . VAL A 1 87 ? 0.943 -5.074 14.213 1.00 94.81 87 VAL A N 1
ATOM 597 C CA . VAL A 1 87 ? 0.234 -6.342 14.435 1.00 94.81 87 VAL A CA 1
ATOM 598 C C . VAL A 1 87 ? 1.088 -7.309 15.259 1.00 94.81 87 VAL A C 1
ATOM 600 O O . VAL A 1 87 ? 0.572 -7.941 16.179 1.00 94.81 87 VAL A O 1
ATOM 603 N N . ASP A 1 88 ? 2.383 -7.411 14.950 1.00 94.00 88 ASP A N 1
ATOM 604 C CA . ASP A 1 88 ? 3.348 -8.260 15.651 1.00 94.00 88 ASP A CA 1
ATOM 605 C C . ASP A 1 88 ? 4.624 -7.472 15.982 1.00 94.00 88 ASP A C 1
ATOM 607 O O . ASP A 1 88 ? 5.403 -7.098 15.102 1.00 94.00 88 ASP A O 1
ATOM 611 N N . ALA A 1 89 ? 4.845 -7.244 17.278 1.00 93.38 89 ALA A N 1
ATOM 612 C CA . ALA A 1 89 ? 5.963 -6.456 17.785 1.00 93.38 89 ALA A CA 1
ATOM 613 C C . ALA A 1 89 ? 7.339 -7.114 17.564 1.00 93.38 89 ALA A C 1
ATOM 615 O O . ALA A 1 89 ? 8.352 -6.417 17.646 1.00 93.38 89 ALA A O 1
ATOM 616 N N . ASP A 1 90 ? 7.399 -8.418 17.265 1.00 94.12 90 ASP A N 1
ATOM 617 C CA . ASP A 1 90 ? 8.661 -9.103 16.976 1.00 94.12 90 ASP A CA 1
ATOM 618 C C . ASP A 1 90 ? 9.185 -8.769 15.561 1.00 94.12 90 ASP A C 1
ATOM 620 O O . ASP A 1 90 ? 10.384 -8.915 15.301 1.00 94.12 90 ASP A O 1
ATOM 624 N N . LEU A 1 91 ? 8.330 -8.273 14.650 1.00 93.81 91 LEU A N 1
ATOM 625 C CA . LEU A 1 91 ? 8.668 -7.887 13.270 1.00 93.81 91 LEU A CA 1
ATOM 626 C C . LEU A 1 91 ? 9.427 -6.548 13.199 1.00 93.81 91 LEU A C 1
ATOM 628 O O . LEU A 1 91 ? 8.940 -5.537 12.687 1.00 93.81 91 LEU A O 1
ATOM 632 N N . VAL A 1 92 ? 10.660 -6.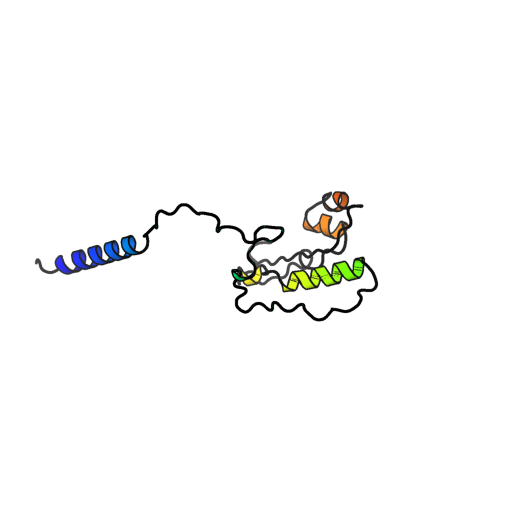544 13.701 1.00 90.75 92 VAL A N 1
ATOM 633 C CA . VAL A 1 92 ? 11.482 -5.332 13.842 1.00 90.75 92 VAL A CA 1
ATOM 634 C C . VAL A 1 92 ? 12.360 -5.031 12.623 1.00 90.75 92 VAL A C 1
ATOM 636 O O . VAL A 1 92 ? 12.676 -3.865 12.358 1.00 90.75 92 VAL A O 1
ATOM 639 N N . ASN A 1 93 ? 12.733 -6.043 11.835 1.00 91.19 93 ASN A N 1
ATOM 640 C CA . ASN A 1 93 ? 13.698 -5.873 10.752 1.00 91.19 93 ASN A CA 1
ATOM 641 C C . ASN A 1 93 ? 13.039 -5.329 9.488 1.00 91.19 93 ASN A C 1
ATOM 643 O O . ASN A 1 93 ? 11.979 -5.786 9.062 1.00 91.19 93 ASN A O 1
ATOM 647 N N . TYR A 1 94 ? 13.684 -4.330 8.891 1.00 85.75 94 TYR A N 1
ATOM 648 C CA . TYR A 1 94 ? 13.182 -3.643 7.708 1.00 85.75 94 TYR A CA 1
ATOM 649 C C . TYR A 1 94 ? 13.485 -4.418 6.420 1.00 85.75 94 TYR A C 1
ATOM 651 O O . TYR A 1 94 ? 14.652 -4.634 6.090 1.00 85.75 94 TYR A O 1
ATOM 659 N N . ALA A 1 95 ? 12.448 -4.759 5.650 1.00 87.62 95 ALA A N 1
ATOM 660 C CA . ALA A 1 95 ? 12.601 -5.295 4.302 1.00 87.62 95 ALA A CA 1
ATOM 661 C C . ALA A 1 95 ? 12.733 -4.138 3.298 1.00 87.62 95 ALA A C 1
ATOM 663 O O . ALA A 1 95 ? 11.751 -3.623 2.778 1.00 87.62 95 ALA A O 1
ATOM 664 N N . GLN A 1 96 ? 13.970 -3.694 3.058 1.00 78.19 96 GLN A N 1
ATOM 665 C CA . GLN A 1 96 ? 14.263 -2.480 2.282 1.00 78.19 96 GLN A CA 1
ATOM 666 C C . GLN A 1 96 ? 13.731 -2.485 0.843 1.00 78.19 96 GLN A C 1
ATOM 668 O O . GLN A 1 96 ? 13.466 -1.408 0.308 1.00 78.19 96 GLN A O 1
ATOM 673 N N . ILE A 1 97 ? 13.643 -3.659 0.216 1.00 79.31 97 ILE A N 1
ATOM 674 C CA . ILE A 1 97 ? 13.208 -3.804 -1.179 1.00 79.31 97 ILE A CA 1
ATOM 675 C C . ILE A 1 97 ? 11.678 -3.839 -1.253 1.00 79.31 97 ILE A C 1
ATOM 677 O O . ILE A 1 97 ? 11.102 -3.151 -2.087 1.00 79.31 97 ILE A O 1
ATOM 681 N N . ASP A 1 98 ? 11.050 -4.535 -0.308 1.00 85.88 98 ASP A N 1
ATOM 682 C CA . ASP A 1 98 ? 9.613 -4.847 -0.294 1.00 85.88 98 ASP A CA 1
ATOM 683 C C . ASP A 1 98 ? 8.808 -3.842 0.555 1.00 85.88 98 ASP A C 1
ATOM 685 O O . ASP A 1 98 ? 7.731 -4.126 1.080 1.00 85.88 98 ASP A O 1
ATOM 689 N N . SER A 1 99 ? 9.391 -2.668 0.815 1.00 90.94 99 SER A N 1
ATOM 690 C CA . SER A 1 99 ? 8.763 -1.609 1.602 1.00 90.94 99 SER A CA 1
ATOM 691 C C . SER A 1 99 ? 8.988 -0.249 0.972 1.00 90.94 99 SER A C 1
ATOM 693 O O . SER A 1 99 ? 10.110 0.261 0.901 1.00 90.94 99 SER A O 1
ATOM 695 N N . GLY A 1 100 ? 7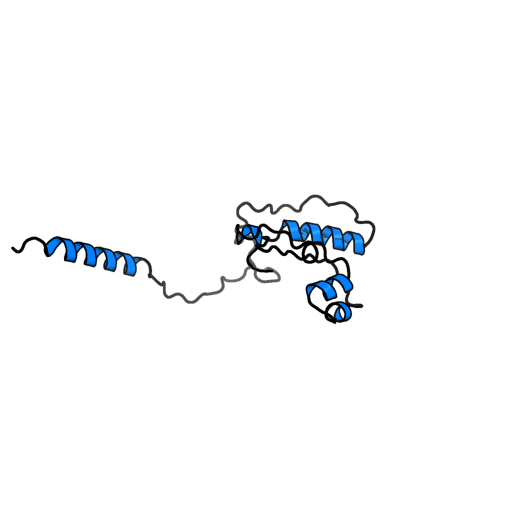.893 0.391 0.581 1.00 92.75 100 GLY A N 1
ATOM 696 C CA . GLY A 1 100 ? 7.919 1.739 0.044 1.00 92.75 100 GLY A CA 1
ATOM 697 C C . GLY A 1 100 ? 6.798 2.002 -0.944 1.00 92.75 100 GLY A C 1
ATOM 698 O O . GLY A 1 100 ? 5.848 1.243 -1.073 1.00 92.75 100 GLY A O 1
ATOM 699 N N . VAL A 1 101 ? 6.908 3.127 -1.642 1.00 94.94 101 VAL A N 1
ATOM 700 C CA . VAL A 1 101 ? 5.976 3.488 -2.716 1.00 94.94 101 VAL A CA 1
ATOM 701 C C . VAL A 1 101 ? 6.211 2.577 -3.919 1.00 94.94 101 VAL A C 1
ATOM 703 O O . VAL A 1 101 ? 7.344 2.480 -4.391 1.00 94.94 101 VAL A O 1
ATOM 706 N N . VAL A 1 102 ? 5.137 2.002 -4.459 1.00 94.12 102 VAL A N 1
ATOM 707 C CA . VAL A 1 102 ? 5.146 1.319 -5.759 1.00 94.12 102 VAL A CA 1
ATOM 708 C C . VAL A 1 102 ? 5.165 2.400 -6.835 1.00 94.12 102 VAL A C 1
ATOM 710 O O . VAL A 1 102 ? 4.194 3.139 -7.001 1.00 94.12 102 VAL A O 1
ATOM 713 N N . LYS A 1 103 ? 6.311 2.564 -7.501 1.00 91.69 103 LYS A N 1
ATOM 714 C CA . LYS A 1 103 ? 6.564 3.729 -8.364 1.00 91.69 103 LYS A CA 1
ATOM 715 C C . LYS A 1 103 ? 6.060 3.565 -9.792 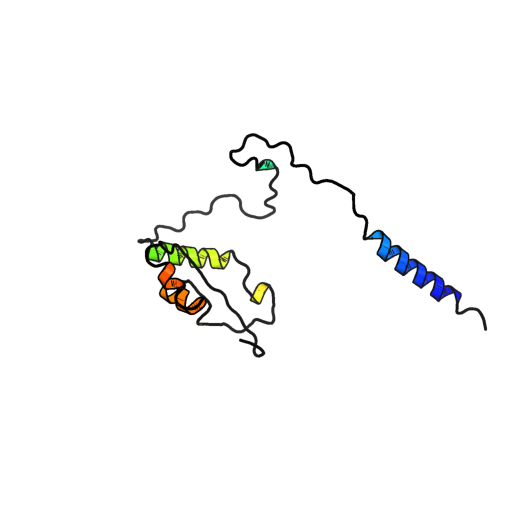1.00 91.69 103 LYS A C 1
ATOM 717 O O . LYS A 1 103 ? 5.739 4.574 -10.415 1.00 91.69 103 LYS A O 1
ATOM 722 N N . ASP A 1 104 ? 6.027 2.332 -10.279 1.00 91.25 104 ASP A N 1
ATOM 723 C CA . ASP A 1 104 ? 5.757 1.959 -11.664 1.00 91.25 104 ASP A CA 1
ATOM 724 C C . ASP A 1 104 ? 5.398 0.462 -11.757 1.00 91.25 104 ASP A C 1
ATOM 726 O O . ASP A 1 104 ? 5.294 -0.243 -10.749 1.00 91.25 104 ASP A O 1
ATOM 730 N N . THR A 1 105 ? 5.172 -0.022 -12.978 1.00 92.12 105 THR A N 1
ATOM 731 C CA . THR A 1 105 ? 4.861 -1.428 -13.263 1.00 92.12 105 THR A CA 1
ATOM 732 C C . THR A 1 105 ? 6.029 -2.371 -12.972 1.00 92.12 105 THR A C 1
ATOM 734 O O . THR A 1 105 ? 5.795 -3.522 -12.607 1.00 92.12 105 THR A O 1
ATOM 737 N N . ASP A 1 106 ? 7.275 -1.900 -13.053 1.00 91.81 106 ASP A N 1
ATOM 738 C CA . ASP A 1 106 ? 8.451 -2.713 -12.725 1.00 91.81 106 ASP A CA 1
ATOM 739 C C . ASP A 1 106 ? 8.509 -2.998 -11.221 1.00 91.81 106 ASP A C 1
ATOM 741 O O . ASP A 1 106 ? 8.778 -4.128 -10.812 1.00 91.81 106 ASP A O 1
ATOM 745 N N . ALA A 1 107 ? 8.158 -2.015 -10.387 1.00 91.56 107 ALA A N 1
ATOM 746 C CA . ALA A 1 107 ? 7.997 -2.211 -8.950 1.00 91.56 107 ALA A CA 1
ATOM 747 C C . ALA A 1 107 ? 6.893 -3.235 -8.626 1.00 91.56 107 ALA A C 1
ATOM 749 O O . ALA A 1 107 ? 7.048 -4.028 -7.701 1.00 91.56 107 ALA A O 1
ATOM 750 N N . VAL A 1 108 ? 5.808 -3.279 -9.408 1.00 92.31 108 VAL A N 1
ATOM 751 C CA . VAL A 1 108 ? 4.766 -4.312 -9.251 1.00 92.31 108 VAL A CA 1
ATOM 752 C C . VAL A 1 108 ? 5.303 -5.700 -9.600 1.00 92.31 108 VAL A C 1
ATOM 754 O O . VAL A 1 108 ? 5.042 -6.652 -8.869 1.00 92.31 108 VAL A O 1
ATOM 757 N N . ASN A 1 109 ? 6.071 -5.826 -10.684 1.00 93.19 109 ASN A N 1
ATOM 758 C CA . ASN A 1 109 ? 6.719 -7.088 -11.046 1.00 93.19 109 ASN A CA 1
ATOM 759 C C . ASN A 1 109 ? 7.716 -7.552 -9.973 1.00 93.19 109 ASN A C 1
ATOM 761 O O . ASN A 1 109 ? 7.818 -8.751 -9.724 1.00 93.19 109 ASN A O 1
ATOM 765 N N . ALA A 1 110 ? 8.439 -6.624 -9.342 1.00 90.50 110 ALA A N 1
ATOM 766 C CA . ALA A 1 110 ? 9.368 -6.942 -8.263 1.00 90.50 110 ALA A CA 1
ATOM 767 C C . ALA A 1 110 ? 8.646 -7.460 -7.006 1.00 90.50 110 ALA A C 1
ATOM 769 O O . ALA A 1 110 ? 9.110 -8.422 -6.404 1.00 90.50 110 ALA A O 1
ATOM 770 N N . GLU A 1 111 ? 7.508 -6.859 -6.649 1.00 90.06 111 GLU A N 1
ATOM 771 C CA . GLU A 1 111 ? 6.766 -7.182 -5.424 1.00 90.06 111 GLU A CA 1
ATOM 772 C C . GLU A 1 111 ? 5.854 -8.411 -5.582 1.00 90.06 111 GLU A C 1
ATOM 774 O O . GLU A 1 111 ? 5.815 -9.289 -4.725 1.00 90.06 111 GLU A O 1
ATOM 779 N N . LEU A 1 112 ? 5.100 -8.486 -6.683 1.00 90.75 112 LEU A N 1
ATOM 780 C CA . LEU A 1 112 ? 4.072 -9.514 -6.894 1.00 90.75 112 LEU A CA 1
ATOM 781 C C . LEU A 1 112 ? 4.512 -10.620 -7.862 1.00 90.75 112 LEU A C 1
ATOM 783 O O . LEU A 1 112 ? 3.815 -11.624 -8.013 1.00 90.75 112 LEU A O 1
ATOM 787 N N . GLY A 1 113 ? 5.667 -10.451 -8.504 1.00 91.69 113 GLY A N 1
ATOM 788 C CA . GLY A 1 113 ? 6.181 -11.351 -9.526 1.00 91.69 113 GLY A CA 1
ATOM 789 C C . GLY A 1 113 ? 5.723 -10.976 -10.937 1.00 91.69 113 GLY A C 1
ATOM 790 O O . GLY A 1 113 ? 4.569 -10.620 -11.192 1.00 91.69 113 GLY A O 1
ATOM 791 N N . ALA A 1 114 ? 6.645 -11.096 -11.890 1.00 92.62 114 ALA A N 1
ATOM 792 C CA . ALA A 1 114 ? 6.328 -10.935 -13.301 1.00 92.62 114 ALA A CA 1
ATOM 793 C C . ALA A 1 114 ? 5.382 -12.049 -13.801 1.00 92.62 114 ALA A C 1
ATOM 795 O O . ALA A 1 114 ? 5.525 -13.201 -13.377 1.00 92.62 114 ALA A O 1
ATOM 796 N N . PRO A 1 115 ? 4.445 -11.748 -14.725 1.00 93.19 115 PRO A N 1
ATOM 797 C CA . PRO A 1 115 ? 4.287 -10.490 -15.471 1.00 93.19 115 PRO A CA 1
ATOM 798 C C . PRO A 1 115 ? 3.139 -9.596 -14.950 1.00 93.19 115 PRO A C 1
ATOM 800 O O . PRO A 1 115 ? 2.459 -8.938 -15.739 1.00 93.19 115 PRO A O 1
ATOM 803 N N . LEU A 1 116 ? 2.839 -9.597 -13.645 1.00 90.81 116 LEU A N 1
ATOM 804 C CA . LEU A 1 116 ? 1.672 -8.864 -13.124 1.00 90.81 116 LEU A CA 1
ATOM 805 C C . LEU A 1 116 ? 1.742 -7.352 -13.372 1.00 90.81 116 LEU A C 1
ATOM 807 O O . LEU A 1 116 ? 0.720 -6.733 -13.657 1.00 90.81 116 LEU A O 1
ATOM 811 N N . GLY A 1 117 ? 2.933 -6.766 -13.307 1.00 91.81 117 GLY A N 1
ATOM 812 C CA . GLY A 1 117 ? 3.171 -5.373 -13.665 1.00 91.81 117 GLY A CA 1
ATOM 813 C C . GLY A 1 117 ? 2.930 -5.095 -15.146 1.00 91.81 117 GLY A C 1
ATOM 814 O O . GLY A 1 117 ? 2.333 -4.075 -15.483 1.00 91.81 117 GLY A O 1
ATOM 815 N N . ASP A 1 118 ? 3.299 -6.021 -16.032 1.00 90.62 118 ASP A N 1
ATOM 816 C CA . ASP A 1 118 ? 3.116 -5.859 -17.482 1.00 90.62 118 ASP A CA 1
ATOM 817 C C . ASP A 1 118 ? 1.629 -5.796 -17.845 1.00 90.62 118 ASP A C 1
ATOM 819 O O . ASP A 1 118 ? 1.222 -5.011 -18.702 1.00 90.62 118 ASP A O 1
ATOM 823 N N . ALA A 1 119 ? 0.796 -6.565 -17.134 1.00 88.31 119 ALA A N 1
ATOM 824 C CA . ALA A 1 119 ? -0.658 -6.527 -17.276 1.00 88.31 119 ALA A CA 1
ATOM 825 C C . ALA A 1 119 ? -1.274 -5.178 -16.858 1.00 88.31 119 ALA A C 1
ATOM 827 O O . ALA A 1 119 ? -2.401 -4.877 -17.245 1.00 88.31 119 ALA A O 1
ATOM 828 N N . LEU A 1 120 ? -0.554 -4.354 -16.089 1.00 87.25 120 LEU A N 1
ATOM 829 C CA . LEU A 1 120 ? -0.959 -2.988 -15.744 1.00 87.25 120 LEU A CA 1
ATOM 830 C C . LEU A 1 120 ? -0.487 -1.956 -16.781 1.00 87.25 120 LEU A C 1
ATOM 832 O O . LEU A 1 120 ? -0.909 -0.795 -16.730 1.00 87.25 120 LEU A O 1
ATOM 836 N N . GLY A 1 121 ? 0.360 -2.355 -17.735 1.00 79.75 121 GLY A N 1
ATOM 837 C CA . GLY A 1 121 ? 0.804 -1.5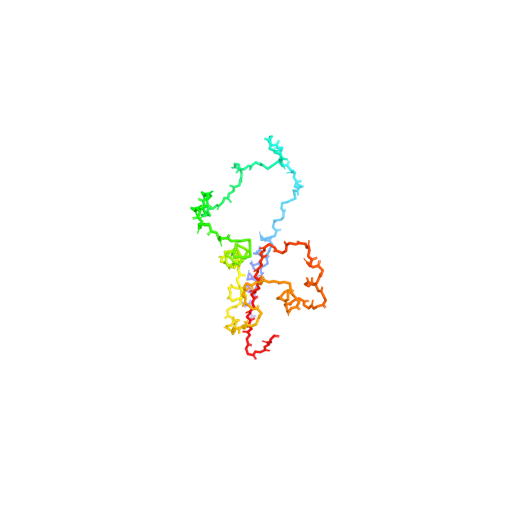17 -18.842 1.00 79.75 121 GLY A CA 1
ATOM 838 C C . GLY A 1 121 ? -0.388 -1.010 -19.656 1.00 79.75 121 GLY A C 1
ATOM 839 O O . GLY A 1 121 ? -1.146 -1.787 -20.225 1.00 79.75 121 GLY A O 1
ATOM 840 N N . GLY A 1 122 ? -0.585 0.310 -19.691 1.00 76.38 122 GLY A N 1
ATOM 841 C CA . GLY A 1 122 ? -1.742 0.935 -20.350 1.00 76.38 122 GLY A CA 1
ATOM 842 C C . GLY A 1 122 ? -3.026 0.993 -19.508 1.00 76.38 122 GLY A C 1
ATOM 843 O O . GLY A 1 122 ? -4.009 1.579 -19.955 1.00 76.38 122 GLY A O 1
ATOM 844 N N . HIS A 1 123 ? -3.010 0.469 -18.277 1.00 81.38 123 HIS A N 1
ATOM 845 C CA . HIS A 1 123 ? -4.144 0.478 -17.343 1.00 81.38 123 HIS A CA 1
ATOM 846 C C . HIS A 1 123 ? -4.004 1.502 -16.201 1.00 81.38 123 HIS A C 1
ATOM 848 O O . HIS A 1 123 ? -4.721 1.419 -15.209 1.00 81.38 123 HIS A O 1
ATOM 854 N N . ASN A 1 124 ? -3.132 2.504 -16.372 1.00 77.56 124 ASN A N 1
ATOM 855 C CA . ASN A 1 124 ? -2.974 3.671 -15.494 1.00 77.56 124 ASN A CA 1
ATOM 856 C C . ASN A 1 124 ? -2.839 3.314 -14.006 1.00 77.56 124 ASN A C 1
ATOM 858 O O . ASN A 1 124 ? -3.713 3.652 -13.209 1.00 77.56 124 ASN A O 1
ATOM 862 N N . LEU A 1 125 ? -1.735 2.669 -13.613 1.00 85.00 125 LEU A N 1
ATOM 863 C CA . LEU A 1 125 ? -1.389 2.549 -12.194 1.00 85.00 125 LEU A CA 1
ATOM 864 C C . LEU A 1 125 ? -1.424 3.943 -11.539 1.00 85.00 125 LEU A C 1
ATOM 866 O O . LEU A 1 125 ? -0.661 4.828 -11.919 1.00 85.00 125 LEU A O 1
ATOM 870 N N . ILE A 1 126 ? -2.336 4.133 -10.581 1.00 88.50 126 ILE A N 1
ATOM 871 C CA . ILE A 1 126 ? -2.605 5.446 -9.975 1.00 88.50 126 ILE A CA 1
ATOM 872 C C . ILE A 1 126 ? -1.676 5.691 -8.788 1.00 88.50 126 ILE A C 1
ATOM 874 O O . ILE A 1 126 ? -1.013 6.718 -8.725 1.00 88.50 126 ILE A O 1
ATOM 878 N N . ALA A 1 127 ? -1.649 4.766 -7.830 1.00 93.25 127 ALA A N 1
ATOM 879 C CA . ALA A 1 127 ? -0.845 4.848 -6.617 1.00 93.25 127 ALA A CA 1
ATOM 880 C C . ALA A 1 127 ? -0.722 3.460 -5.981 1.00 93.25 127 ALA A C 1
ATOM 882 O O . ALA A 1 127 ? -1.607 2.619 -6.139 1.00 93.25 127 ALA A O 1
ATOM 883 N N . GLY A 1 128 ? 0.343 3.243 -5.216 1.00 93.12 128 GLY A N 1
ATOM 884 C CA . GLY A 1 128 ? 0.524 2.025 -4.439 1.00 93.12 128 GLY A CA 1
ATOM 885 C C . GLY A 1 128 ? 1.668 2.152 -3.444 1.00 93.12 128 GLY A C 1
ATOM 886 O O . GLY A 1 128 ? 2.535 3.023 -3.566 1.00 93.12 128 GLY A O 1
ATOM 887 N N . PHE A 1 129 ? 1.667 1.277 -2.450 1.00 95.25 129 PHE A N 1
ATOM 888 C CA . PHE A 1 129 ? 2.782 1.080 -1.537 1.00 95.25 129 PHE A CA 1
ATOM 889 C C . PHE A 1 129 ? 2.820 -0.391 -1.108 1.00 95.25 129 PHE A C 1
ATOM 891 O O . PHE A 1 129 ? 1.782 -1.054 -1.108 1.00 95.25 129 PHE A O 1
ATOM 898 N N . SER A 1 130 ? 3.996 -0.880 -0.738 1.00 94.38 130 SER A N 1
ATOM 899 C CA . SER A 1 130 ? 4.185 -2.153 -0.047 1.00 94.38 130 SER A CA 1
ATOM 900 C C . SER A 1 130 ? 4.784 -1.911 1.333 1.00 94.38 130 SER A C 1
ATOM 902 O O . SER A 1 130 ? 5.409 -0.876 1.605 1.00 94.38 130 SER A O 1
ATOM 904 N N . SER A 1 131 ? 4.522 -2.841 2.244 1.00 92.94 131 SER A N 1
ATOM 905 C CA . SER A 1 131 ? 5.076 -2.819 3.588 1.00 92.94 131 SER A CA 1
ATOM 906 C C . SER A 1 131 ? 5.393 -4.236 4.019 1.00 92.94 131 SER A C 1
ATOM 908 O O . SER A 1 131 ? 4.511 -5.092 4.069 1.00 92.94 131 SER A O 1
ATOM 910 N N . SER A 1 132 ? 6.652 -4.454 4.366 1.00 91.88 132 SER A N 1
ATOM 911 C CA . SER A 1 132 ? 7.159 -5.729 4.829 1.00 91.88 132 SER A CA 1
ATOM 912 C C . SER A 1 132 ? 8.115 -5.514 6.000 1.00 91.88 132 SER A C 1
ATOM 914 O O . SER A 1 132 ? 8.931 -4.585 6.052 1.00 91.88 132 SER A O 1
ATOM 916 N N . ARG A 1 133 ? 7.987 -6.387 6.990 1.00 92.38 133 ARG A N 1
ATOM 917 C CA . ARG A 1 133 ? 8.922 -6.521 8.098 1.00 92.38 133 ARG A CA 1
ATOM 918 C C . ARG A 1 133 ? 9.132 -7.991 8.354 1.00 92.38 133 ARG A C 1
ATOM 920 O O . ARG A 1 133 ? 8.248 -8.805 8.108 1.00 92.38 133 ARG A O 1
ATOM 927 N N . HIS A 1 134 ? 10.292 -8.301 8.899 1.00 91.88 134 HIS A N 1
ATOM 928 C CA . HIS A 1 134 ? 10.642 -9.662 9.235 1.00 91.88 134 HIS A CA 1
ATOM 929 C C . HIS A 1 134 ? 11.334 -9.721 10.599 1.00 91.88 134 HIS A C 1
ATOM 931 O O . HIS A 1 134 ? 11.647 -8.696 11.210 1.00 91.88 134 HIS A O 1
ATOM 937 N N . THR A 1 135 ? 11.557 -10.934 11.094 1.00 92.31 135 THR A N 1
ATOM 938 C CA . THR A 1 135 ? 12.402 -11.183 12.271 1.00 92.31 135 THR A CA 1
ATOM 939 C C . THR A 1 135 ? 13.698 -11.845 11.815 1.00 92.31 135 THR A C 1
ATOM 941 O O . THR A 1 135 ? 13.901 -12.083 10.625 1.00 92.31 135 THR A O 1
ATOM 944 N N . ASP A 1 136 ? 14.593 -12.184 12.736 1.00 83.75 136 ASP A N 1
ATOM 945 C CA . ASP A 1 136 ? 15.776 -12.986 12.393 1.00 83.75 136 ASP A CA 1
ATOM 946 C 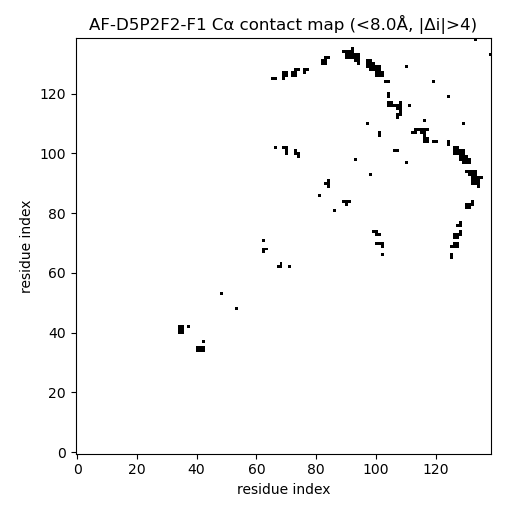C . ASP A 1 136 ? 15.425 -14.451 12.063 1.00 83.75 136 ASP A C 1
ATOM 948 O O . ASP A 1 136 ? 16.247 -15.186 11.519 1.00 83.75 136 ASP A O 1
ATOM 952 N N . LYS A 1 137 ? 14.206 -14.899 12.399 1.00 74.06 137 LYS A N 1
ATOM 953 C CA . LYS A 1 137 ? 13.767 -16.300 12.280 1.00 74.06 137 LYS A CA 1
ATOM 954 C C . LYS A 1 137 ? 13.060 -16.627 10.960 1.00 74.06 137 LYS A C 1
ATOM 956 O O . LYS A 1 137 ? 12.772 -17.794 10.715 1.00 74.06 137 LYS A O 1
ATOM 961 N N . GLY A 1 138 ? 12.774 -15.635 10.124 1.00 65.69 138 GLY A N 1
ATOM 962 C CA . GLY A 1 138 ? 12.101 -15.816 8.839 1.00 65.69 138 GLY A CA 1
ATOM 963 C C . GLY A 1 138 ? 12.199 -14.551 8.001 1.00 65.69 138 G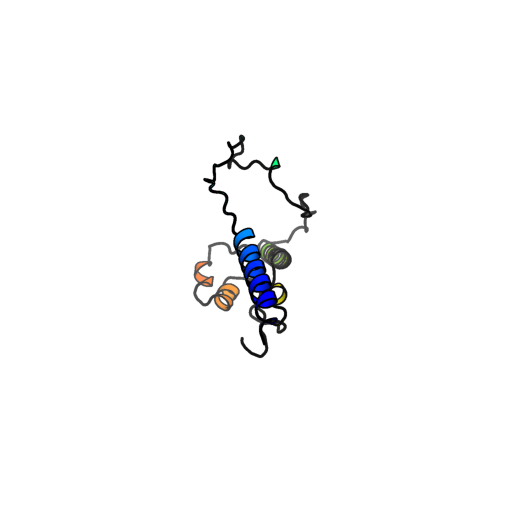LY A C 1
ATOM 964 O O . GLY A 1 138 ? 12.300 -13.467 8.571 1.00 65.69 138 GLY A O 1
ATOM 965 N N . ARG A 1 139 ? 12.205 -14.712 6.677 1.00 56.69 139 ARG A N 1
ATOM 966 C CA . ARG A 1 139 ? 12.192 -13.642 5.680 1.00 56.69 139 ARG A CA 1
ATOM 967 C C . ARG A 1 139 ? 10.983 -13.826 4.780 1.00 56.69 139 ARG A C 1
ATOM 969 O O . ARG A 1 139 ? 10.671 -15.009 4.508 1.00 56.69 139 ARG A O 1
#